Protein AF-A0A2A7HQJ8-F1 (afdb_monomer_lite)

Sequence (123 aa):
MKTKIVQVETETYVKILFVTSYTHRSRKQQGNWIYVDSEQDKVDFYINQHVKVTDLVITQEMGLASLFVTDEPMNTILYSKHVSAKLRREGTDTKGPKSFATRDRQHFLTSLEKILSNYKGIF

Secondary structure (DSSP, 8-state):
-HHHHHHHHHHSSPPPEEEEEGGG--TT--SEEEEE-SSTTHHHHHHHHH--TT-----S-HHHHHTT--SHHHHHHHHHHHHHHHHHHTT---PPPPPPPHHHHHHHHHHHHHHHHTTTT--

Radius of gyration: 16.84 Å; chains: 1; bounding box: 36×34×45 Å

Organism: Bacillus cereus (NCBI:txid1396)

Foldseek 3Di:
DQVLVQVLVVVAVDADEAEDEPVPDDPPDDGHYDYDHPPPCRSLVVCLVPDDPPDDDDDPDLVSVCVVDDDPVSVVVVVVVVVQVVCVVVVHDDDDDDDDDPVNVVVVSVVVSVVRVVVGPPD

pLDDT: mean 86.02, std 8.65, range [43.62, 95.5]

InterPro domains:
  IPR003791 Protein of unknown function UPF0178 [PF02639] (5-117)
  IPR003791 Protein of unknown function UPF0178 [PTHR35146] (2-70)

Structure (mmCIF, N/CA/C/O backbone):
data_AF-A0A2A7HQJ8-F1
#
_entry.id   AF-A0A2A7HQJ8-F1
#
loop_
_atom_site.group_PDB
_atom_site.id
_atom_site.type_symbol
_atom_site.label_atom_id
_atom_site.label_alt_id
_atom_site.label_comp_id
_atom_site.label_asym_id
_atom_site.label_entity_id
_atom_site.label_seq_id
_atom_site.pdbx_PDB_ins_code
_atom_site.Cartn_x
_atom_site.Cartn_y
_atom_site.Cartn_z
_atom_site.occupancy
_atom_site.B_iso_or_equiv
_atom_site.auth_seq_id
_atom_site.auth_comp_id
_atom_site.auth_asym_id
_atom_site.auth_atom_id
_atom_site.pdbx_PDB_model_num
ATOM 1 N N . MET A 1 1 ? 9.629 5.268 9.318 1.00 77.69 1 MET A N 1
ATOM 2 C CA . MET A 1 1 ? 8.281 5.292 8.709 1.00 77.69 1 MET A CA 1
ATOM 3 C C . MET A 1 1 ? 7.424 4.169 9.265 1.00 77.69 1 MET A C 1
ATOM 5 O O . MET A 1 1 ? 6.500 4.484 9.987 1.00 77.69 1 MET A O 1
ATOM 9 N N . LYS A 1 2 ? 7.774 2.892 9.041 1.00 80.88 2 LYS A N 1
ATOM 10 C CA . LYS A 1 2 ? 7.024 1.732 9.568 1.00 80.88 2 LYS A CA 1
ATOM 11 C C . LYS A 1 2 ? 6.724 1.824 11.075 1.00 80.88 2 LYS A C 1
ATOM 13 O O . LYS A 1 2 ? 5.578 1.690 11.459 1.00 80.88 2 LYS A O 1
ATOM 18 N N . THR A 1 3 ? 7.708 2.194 11.899 1.00 80.38 3 THR A N 1
ATOM 19 C CA . THR A 1 3 ? 7.514 2.426 13.347 1.00 80.38 3 THR A CA 1
ATOM 20 C C . THR A 1 3 ? 6.476 3.507 13.662 1.00 80.38 3 THR A C 1
ATOM 22 O O . THR A 1 3 ? 5.688 3.337 14.579 1.00 80.38 3 THR A O 1
ATOM 25 N N . LYS A 1 4 ? 6.436 4.598 12.881 1.00 80.69 4 LYS A N 1
ATOM 26 C CA . LYS A 1 4 ? 5.429 5.657 13.056 1.00 80.69 4 LYS A CA 1
ATOM 27 C C . LYS A 1 4 ? 4.030 5.163 12.676 1.00 80.69 4 LYS A C 1
ATOM 29 O O . LYS A 1 4 ? 3.078 5.502 13.351 1.00 80.69 4 LYS A O 1
ATOM 34 N N . ILE A 1 5 ? 3.914 4.326 11.642 1.00 82.94 5 ILE A N 1
ATOM 35 C CA . ILE A 1 5 ? 2.633 3.710 11.253 1.00 82.94 5 ILE A CA 1
ATOM 36 C C . ILE A 1 5 ? 2.131 2.772 12.360 1.00 82.94 5 ILE A C 1
ATOM 38 O O . ILE A 1 5 ? 0.962 2.820 12.708 1.00 82.94 5 ILE A O 1
ATOM 42 N N . VAL A 1 6 ? 3.017 1.969 12.959 1.00 82.12 6 VAL A N 1
ATOM 43 C CA . VAL A 1 6 ? 2.661 1.117 14.110 1.00 82.12 6 VAL A CA 1
ATOM 44 C C . VAL A 1 6 ? 2.195 1.956 15.304 1.00 82.12 6 VAL A C 1
ATOM 46 O O . VAL A 1 6 ? 1.285 1.558 16.014 1.00 82.12 6 VAL A O 1
ATOM 49 N N . GLN A 1 7 ? 2.765 3.143 15.519 1.00 78.69 7 GLN A N 1
ATOM 50 C CA . GLN A 1 7 ? 2.275 4.040 16.566 1.00 78.69 7 GLN A CA 1
ATOM 51 C C . GLN A 1 7 ? 0.832 4.508 16.292 1.00 78.69 7 GLN A C 1
ATOM 53 O O . GLN A 1 7 ? 0.014 4.517 17.207 1.00 78.69 7 GLN A O 1
ATOM 58 N N . VAL A 1 8 ? 0.482 4.798 15.035 1.00 75.62 8 VAL A N 1
ATOM 59 C CA . VAL A 1 8 ? -0.900 5.150 14.653 1.00 75.62 8 VAL A CA 1
ATOM 60 C C . VAL A 1 8 ? -1.889 4.013 14.962 1.00 75.62 8 VAL A C 1
ATOM 62 O O . VAL A 1 8 ? -3.018 4.287 15.367 1.00 75.62 8 VAL A O 1
ATOM 65 N N . GLU A 1 9 ? -1.475 2.743 14.853 1.00 72.69 9 GLU A N 1
ATOM 66 C CA . GLU A 1 9 ? -2.286 1.590 15.292 1.00 72.69 9 GLU A CA 1
ATOM 67 C C . GLU A 1 9 ? -2.627 1.677 16.783 1.00 72.69 9 GLU A C 1
ATOM 69 O O . GLU A 1 9 ? -3.761 1.435 17.161 1.00 72.69 9 GLU A O 1
ATOM 74 N N . THR A 1 10 ? -1.685 2.076 17.642 1.00 69.00 10 THR A N 1
ATOM 75 C CA . THR A 1 10 ? -1.951 2.179 19.091 1.00 69.00 10 THR A CA 1
ATOM 76 C C . THR A 1 10 ? -2.902 3.320 19.457 1.00 69.00 10 THR A C 1
ATOM 78 O O . THR A 1 10 ? -3.556 3.280 20.495 1.00 69.00 10 THR A O 1
ATOM 81 N N . GLU A 1 11 ? -3.001 4.334 18.599 1.00 71.88 11 GLU A N 1
ATOM 82 C CA . GLU A 1 11 ? -3.826 5.525 18.812 1.00 71.88 11 GLU A CA 1
ATOM 83 C C . GLU A 1 11 ? -5.226 5.400 18.178 1.00 71.88 11 GLU A C 1
ATOM 85 O O . GLU A 1 11 ? -6.077 6.286 18.345 1.00 71.88 11 GLU A O 1
ATOM 90 N N . THR A 1 12 ? -5.485 4.311 17.447 1.00 68.31 12 THR A N 1
ATOM 91 C CA . THR A 1 12 ? -6.725 4.055 16.701 1.00 68.31 12 THR A CA 1
ATOM 92 C C . THR A 1 12 ? -7.237 2.633 16.965 1.00 68.31 12 THR A C 1
ATOM 94 O O . THR A 1 12 ? -6.500 1.766 17.404 1.00 68.31 12 THR A O 1
ATOM 97 N N . TYR A 1 13 ? -8.519 2.354 16.711 1.00 75.81 13 TYR A N 1
ATOM 98 C CA . TYR A 1 13 ? -9.072 0.990 16.836 1.00 75.81 13 TYR A CA 1
ATOM 99 C C . TYR A 1 13 ? -8.916 0.169 15.542 1.00 75.81 13 TYR A C 1
ATOM 101 O O . TYR A 1 13 ? -9.627 -0.811 15.326 1.00 75.81 13 TYR A O 1
ATOM 109 N N . VAL A 1 14 ? -8.012 0.581 14.650 1.00 81.44 14 VAL A N 1
ATOM 110 C CA . VAL A 1 14 ? -7.827 -0.032 13.332 1.00 81.44 14 VAL A CA 1
ATOM 111 C C . VAL A 1 14 ? -6.600 -0.929 13.365 1.00 81.44 14 VAL A C 1
ATOM 113 O O . VAL A 1 14 ? -5.487 -0.460 13.578 1.00 81.44 14 VAL A O 1
ATOM 116 N N . LYS A 1 15 ? -6.800 -2.223 13.111 1.00 86.62 15 LYS A N 1
ATOM 117 C CA . LYS A 1 15 ? -5.711 -3.198 13.017 1.00 86.62 15 LYS A CA 1
ATOM 118 C C . LYS A 1 15 ? -4.881 -2.945 11.758 1.00 86.62 15 LYS A C 1
ATOM 120 O O . LYS A 1 15 ? -5.422 -2.957 10.654 1.00 86.62 15 LYS A O 1
ATOM 125 N N . ILE A 1 16 ? -3.568 -2.793 11.910 1.00 89.12 16 ILE A N 1
ATOM 126 C CA . ILE A 1 16 ? -2.646 -2.597 10.787 1.00 89.12 16 ILE A CA 1
ATOM 127 C C . ILE A 1 16 ? -1.929 -3.911 10.489 1.00 89.12 16 ILE A C 1
ATOM 129 O O . ILE A 1 16 ? -1.310 -4.506 11.368 1.00 89.12 16 ILE A O 1
ATOM 133 N N . LEU A 1 17 ? -1.990 -4.356 9.232 1.00 92.69 17 LEU A N 1
ATOM 134 C CA . LEU A 1 17 ? -1.313 -5.556 8.742 1.00 92.69 17 LEU A CA 1
ATOM 135 C C . LEU A 1 17 ? -0.283 -5.182 7.675 1.00 92.69 17 LEU A C 1
ATOM 137 O O . LEU A 1 17 ? -0.612 -4.554 6.670 1.00 92.69 17 LEU A O 1
ATOM 141 N N . PHE A 1 18 ? 0.963 -5.605 7.867 1.00 93.38 18 PHE A N 1
ATOM 142 C CA . PHE A 1 18 ? 2.010 -5.488 6.858 1.00 93.38 18 PHE A CA 1
ATOM 143 C C . PHE A 1 18 ? 2.180 -6.819 6.128 1.00 93.38 18 PHE A C 1
ATOM 145 O O . PHE A 1 18 ? 2.507 -7.825 6.755 1.00 93.38 18 PHE A O 1
ATOM 152 N N . VAL A 1 19 ? 2.017 -6.826 4.806 1.00 93.75 19 VAL A N 1
ATOM 153 C CA . VAL A 1 19 ? 2.227 -8.018 3.969 1.00 93.75 19 VAL A CA 1
ATOM 154 C C . VAL A 1 19 ? 3.560 -7.892 3.235 1.00 93.75 19 VAL A C 1
ATOM 156 O O . VAL A 1 19 ? 3.851 -6.859 2.630 1.00 93.75 19 VAL A O 1
ATOM 159 N N . THR A 1 20 ? 4.411 -8.913 3.313 1.00 92.44 20 THR A N 1
ATOM 160 C CA . THR A 1 20 ? 5.711 -8.919 2.627 1.00 92.44 20 THR A CA 1
ATOM 161 C C . THR A 1 20 ? 6.188 -10.342 2.344 1.00 92.44 20 THR A C 1
ATOM 163 O O . THR A 1 20 ? 5.733 -11.283 2.985 1.00 92.44 20 THR A O 1
ATOM 166 N N . SER A 1 21 ? 7.108 -10.530 1.401 1.00 91.75 21 SER A N 1
ATOM 167 C CA . SER A 1 21 ? 7.697 -11.848 1.161 1.00 91.75 21 SER A CA 1
ATOM 168 C C . SER A 1 21 ? 8.759 -12.199 2.209 1.00 91.75 21 SER A C 1
ATOM 170 O O . SER A 1 21 ? 9.350 -11.321 2.853 1.00 91.75 21 SER A O 1
ATOM 172 N N . TYR A 1 22 ? 9.050 -13.491 2.374 1.00 88.38 22 TYR A N 1
ATOM 173 C CA . TYR A 1 22 ? 10.068 -13.957 3.325 1.00 88.38 22 TYR A CA 1
ATOM 174 C C . TYR A 1 22 ? 11.469 -13.377 3.072 1.00 88.38 22 TYR A C 1
ATOM 176 O O . TYR A 1 22 ? 12.208 -13.134 4.028 1.00 88.38 22 TYR A O 1
ATOM 184 N N . THR A 1 23 ? 11.822 -13.075 1.821 1.00 85.50 23 THR A N 1
ATOM 185 C CA . THR A 1 23 ? 13.106 -12.447 1.452 1.00 85.50 23 THR A CA 1
ATOM 186 C C . THR A 1 23 ? 13.285 -11.032 2.008 1.00 85.50 23 THR A C 1
ATOM 188 O O . THR A 1 23 ? 14.415 -10.559 2.121 1.00 85.50 23 THR A O 1
ATOM 191 N N . HIS A 1 24 ? 12.204 -10.356 2.405 1.00 81.25 24 HIS A N 1
ATOM 192 C CA . HIS A 1 24 ? 12.238 -9.008 2.985 1.00 81.25 24 HIS A CA 1
ATOM 193 C C . HIS A 1 24 ? 12.017 -8.989 4.506 1.00 81.25 24 HIS A C 1
ATOM 195 O O . HIS A 1 24 ? 11.841 -7.923 5.115 1.00 81.25 24 HIS A O 1
ATOM 201 N N . ARG A 1 25 ? 12.051 -10.162 5.148 1.00 80.38 25 ARG A N 1
ATOM 202 C CA . ARG A 1 25 ? 11.937 -10.288 6.600 1.00 80.38 25 ARG A CA 1
ATOM 203 C C . ARG A 1 25 ? 13.156 -9.681 7.294 1.00 80.38 25 ARG A C 1
ATOM 205 O O . ARG A 1 25 ? 14.300 -9.999 6.983 1.00 80.38 25 ARG A O 1
ATOM 212 N N . SER A 1 26 ? 12.911 -8.843 8.298 1.00 78.12 26 SER A N 1
ATOM 213 C CA . SER A 1 26 ? 13.959 -8.296 9.165 1.00 78.12 26 SER A CA 1
ATOM 214 C C . SER A 1 26 ? 13.691 -8.647 10.623 1.00 78.12 26 SER A C 1
ATOM 216 O O . SER A 1 26 ? 12.552 -8.635 11.080 1.00 78.12 26 SER A O 1
ATOM 218 N N . ARG A 1 27 ? 14.761 -8.934 11.376 1.00 72.69 27 ARG A N 1
ATOM 219 C CA . ARG A 1 27 ? 14.687 -9.353 12.787 1.00 72.69 27 ARG A CA 1
ATOM 220 C C . ARG A 1 27 ? 14.182 -8.259 13.738 1.00 72.69 27 ARG A C 1
ATOM 222 O O . ARG A 1 27 ? 13.806 -8.574 14.856 1.00 72.69 27 ARG A O 1
ATOM 229 N N . LYS A 1 28 ? 14.188 -6.987 13.318 1.00 77.25 28 LYS A N 1
ATOM 230 C CA . LYS A 1 28 ? 13.778 -5.826 14.136 1.00 77.25 28 LYS A CA 1
ATOM 231 C C . LYS A 1 28 ? 12.426 -5.231 13.709 1.00 77.25 28 LYS A C 1
ATOM 233 O O . LYS A 1 28 ? 12.194 -4.038 13.889 1.00 77.25 28 LYS A O 1
ATOM 238 N N . GLN A 1 29 ? 11.561 -6.020 13.074 1.00 80.38 29 GLN A N 1
ATOM 239 C CA . GLN A 1 29 ? 10.240 -5.560 12.640 1.00 80.38 29 GLN A CA 1
ATOM 240 C C . GLN A 1 29 ? 9.246 -5.574 13.812 1.00 80.38 29 GLN A C 1
ATOM 242 O O . GLN A 1 29 ? 9.136 -6.566 14.522 1.00 80.38 29 GLN A O 1
ATOM 247 N N . GLN A 1 30 ? 8.548 -4.454 14.011 1.00 83.00 30 GLN A N 1
ATOM 248 C CA . GLN A 1 30 ? 7.434 -4.301 14.956 1.00 83.00 30 GLN A CA 1
ATOM 249 C C . GLN A 1 30 ? 6.109 -4.230 14.184 1.00 83.00 30 GLN A C 1
ATOM 251 O O . GLN A 1 30 ? 6.118 -3.886 12.997 1.00 83.00 30 GLN A O 1
ATOM 256 N N . GLY A 1 31 ? 4.994 -4.514 14.859 1.00 85.56 31 GLY A N 1
ATOM 257 C CA . GLY A 1 31 ? 3.647 -4.547 14.278 1.00 85.56 31 GLY A CA 1
ATOM 258 C C . GLY A 1 31 ? 3.221 -5.946 13.830 1.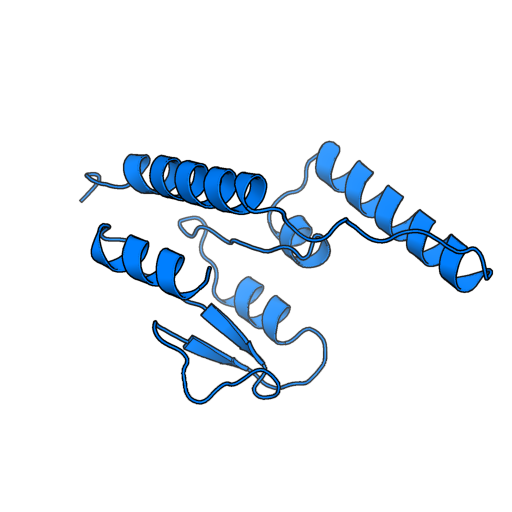00 85.56 31 GLY A C 1
ATOM 259 O O . GLY A 1 31 ? 3.951 -6.920 14.021 1.00 85.56 31 GLY A O 1
ATOM 260 N N . ASN A 1 32 ? 2.040 -6.043 13.222 1.00 90.06 32 ASN A N 1
ATOM 261 C CA . ASN A 1 32 ? 1.500 -7.312 12.739 1.00 90.06 32 ASN A CA 1
ATOM 262 C C . ASN A 1 32 ? 1.970 -7.586 11.303 1.00 90.06 32 ASN A C 1
ATOM 264 O O . ASN A 1 32 ? 1.662 -6.821 10.388 1.00 90.06 32 ASN A O 1
ATOM 268 N N . TRP A 1 33 ? 2.704 -8.682 11.101 1.00 92.94 33 TRP A N 1
ATOM 269 C CA . TRP A 1 33 ? 3.270 -9.052 9.802 1.00 92.94 33 TRP A CA 1
ATOM 270 C C . TRP A 1 33 ? 2.678 -10.351 9.276 1.00 92.94 33 TRP A C 1
ATOM 272 O O . TRP A 1 33 ? 2.575 -11.339 10.001 1.00 92.94 33 TRP A O 1
ATOM 282 N N . ILE A 1 34 ? 2.367 -10.350 7.987 1.00 94.19 34 ILE A N 1
ATOM 283 C CA . ILE A 1 34 ? 2.038 -11.532 7.206 1.00 94.19 34 ILE A CA 1
ATOM 284 C C . ILE A 1 34 ? 3.171 -11.746 6.210 1.00 94.19 34 ILE A C 1
ATOM 286 O O . ILE A 1 34 ? 3.517 -10.847 5.439 1.00 94.19 34 ILE A O 1
ATOM 290 N N . TYR A 1 35 ? 3.746 -12.945 6.246 1.00 93.56 35 TYR A N 1
ATOM 291 C CA . TYR A 1 35 ? 4.805 -13.346 5.335 1.00 93.56 35 TYR A CA 1
ATOM 292 C C . TYR A 1 35 ? 4.266 -14.328 4.305 1.00 93.56 35 TYR A C 1
ATOM 294 O O . TYR A 1 35 ? 3.592 -15.293 4.662 1.00 93.56 35 TYR A O 1
ATOM 302 N N . VAL A 1 36 ? 4.577 -14.073 3.041 1.00 94.00 36 VAL A N 1
ATOM 303 C CA . VAL A 1 36 ? 4.223 -14.936 1.910 1.00 94.00 36 VAL A CA 1
ATOM 304 C C . VAL A 1 36 ? 5.481 -15.426 1.201 1.00 94.00 36 VAL A C 1
ATOM 306 O O . VAL A 1 36 ? 6.579 -14.916 1.445 1.00 94.00 36 VAL A O 1
ATOM 309 N N . ASP A 1 37 ? 5.324 -16.420 0.328 1.00 92.50 37 ASP A N 1
ATOM 310 C CA . ASP A 1 37 ? 6.418 -16.918 -0.507 1.00 92.50 37 ASP A CA 1
ATOM 311 C C . ASP A 1 37 ? 7.057 -15.783 -1.334 1.00 92.50 37 ASP A C 1
ATOM 313 O O . ASP A 1 37 ? 6.433 -14.763 -1.632 1.00 92.50 37 ASP A O 1
ATOM 317 N N . SER A 1 38 ? 8.331 -15.951 -1.666 1.00 90.06 38 SER A N 1
ATOM 318 C CA . SER A 1 38 ? 9.144 -15.015 -2.437 1.00 90.06 38 SER A CA 1
ATOM 319 C C . SER A 1 38 ? 8.995 -15.174 -3.948 1.00 90.06 38 SER A C 1
ATOM 321 O O . SER A 1 38 ? 9.667 -14.460 -4.694 1.00 90.06 38 SER A O 1
ATOM 323 N N . GLU A 1 39 ? 8.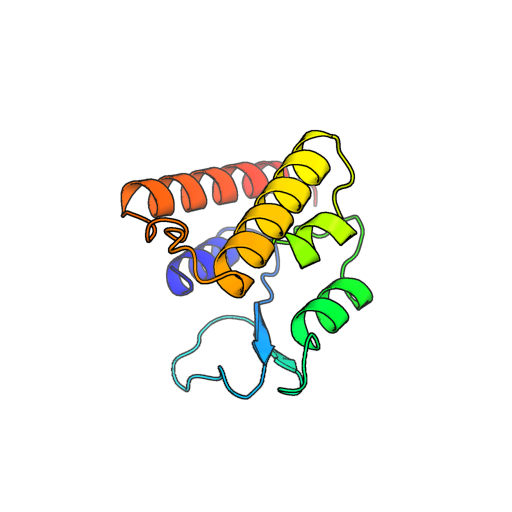125 -16.075 -4.402 1.00 90.19 39 GLU A N 1
ATOM 324 C CA . GLU A 1 39 ? 7.693 -16.127 -5.796 1.00 90.19 39 GLU A CA 1
ATOM 325 C C . GLU A 1 39 ? 7.063 -14.797 -6.246 1.00 90.19 39 GLU A C 1
ATOM 327 O O . GLU A 1 39 ? 6.576 -13.987 -5.448 1.00 90.19 39 GLU A O 1
ATOM 332 N N . GLN A 1 40 ? 7.072 -14.586 -7.560 1.00 84.69 40 GLN A N 1
ATOM 333 C CA . GLN A 1 40 ? 6.563 -13.373 -8.180 1.00 84.69 40 GLN A CA 1
ATOM 334 C C . GLN A 1 40 ? 5.093 -13.112 -7.796 1.00 84.69 40 GLN A C 1
ATOM 336 O O . GLN A 1 40 ? 4.274 -14.027 -7.748 1.00 84.69 40 GLN A O 1
ATOM 341 N N . ASP A 1 41 ? 4.786 -11.847 -7.501 1.00 86.38 41 ASP A N 1
ATOM 342 C CA . ASP A 1 41 ? 3.445 -11.304 -7.238 1.00 86.38 41 ASP A CA 1
ATOM 343 C C . ASP A 1 41 ? 2.660 -11.947 -6.073 1.00 86.38 41 ASP A C 1
ATOM 345 O O . ASP A 1 41 ? 1.485 -11.645 -5.870 1.00 86.38 41 ASP A O 1
ATOM 349 N N . LYS A 1 42 ? 3.286 -12.782 -5.229 1.00 92.25 42 LYS A N 1
ATOM 350 C CA . LYS A 1 42 ? 2.602 -13.425 -4.086 1.00 92.25 42 LYS A CA 1
ATOM 351 C C . LYS A 1 42 ? 2.054 -12.440 -3.063 1.00 92.25 42 LYS A C 1
ATOM 353 O O . LYS A 1 42 ? 1.015 -12.703 -2.463 1.00 92.25 42 LYS A O 1
ATOM 358 N N . VAL A 1 43 ? 2.750 -11.323 -2.847 1.00 92.88 43 VAL A N 1
ATOM 359 C CA . VAL A 1 43 ? 2.290 -10.253 -1.947 1.00 92.88 43 VAL A CA 1
ATOM 360 C C . VAL A 1 43 ? 1.004 -9.640 -2.490 1.00 92.88 43 VAL A C 1
ATOM 362 O O . VAL A 1 43 ? 0.011 -9.566 -1.769 1.00 92.88 43 VAL A O 1
ATOM 365 N N . ASP A 1 44 ? 1.011 -9.271 -3.768 1.00 93.00 44 ASP A N 1
ATOM 366 C CA . ASP A 1 44 ? -0.127 -8.659 -4.452 1.00 93.00 44 ASP A CA 1
ATOM 367 C C . ASP A 1 44 ? -1.323 -9.616 -4.477 1.00 93.00 44 ASP A C 1
ATOM 369 O O . ASP A 1 44 ? -2.440 -9.233 -4.125 1.00 93.00 44 ASP A O 1
ATOM 373 N N . PHE A 1 45 ? -1.076 -10.891 -4.791 1.00 93.56 45 PHE A N 1
ATOM 374 C CA . PHE A 1 45 ? -2.088 -11.943 -4.775 1.00 93.56 45 PHE A CA 1
ATOM 375 C C . PHE A 1 45 ? -2.706 -12.135 -3.388 1.00 93.56 45 PHE A C 1
ATOM 377 O O . PHE A 1 45 ? -3.929 -12.187 -3.257 1.00 93.56 45 PHE A O 1
ATOM 384 N N . TYR A 1 46 ? -1.877 -12.193 -2.342 1.00 95.50 46 TYR A N 1
ATOM 385 C CA . TYR A 1 46 ? -2.361 -12.320 -0.972 1.00 95.50 46 TYR A CA 1
ATOM 386 C C . TYR A 1 46 ? -3.273 -11.153 -0.597 1.00 95.50 46 TYR A C 1
ATOM 388 O O . TYR A 1 46 ? -4.369 -11.378 -0.085 1.00 95.50 46 TYR A O 1
ATOM 396 N N . ILE A 1 47 ? -2.842 -9.919 -0.878 1.00 95.44 47 ILE A N 1
ATOM 397 C CA . ILE A 1 47 ? -3.628 -8.716 -0.590 1.00 95.44 47 ILE A CA 1
ATOM 398 C C . ILE A 1 47 ? -4.968 -8.791 -1.329 1.00 95.44 47 ILE A C 1
ATOM 400 O O . ILE A 1 47 ? -6.012 -8.675 -0.695 1.00 95.44 47 ILE A O 1
ATOM 404 N N . ASN A 1 48 ? -4.959 -9.081 -2.631 1.00 93.75 48 ASN A N 1
ATOM 405 C CA . ASN A 1 48 ? -6.177 -9.189 -3.435 1.00 93.75 48 ASN A CA 1
ATOM 406 C C . ASN A 1 48 ? -7.173 -10.240 -2.908 1.00 93.75 48 ASN A C 1
ATOM 408 O O . ASN A 1 48 ? -8.378 -10.026 -2.962 1.00 93.75 48 ASN A O 1
ATOM 412 N N . GLN A 1 49 ? -6.689 -11.364 -2.374 1.00 94.50 49 GLN A N 1
ATOM 413 C CA . GLN A 1 49 ? -7.558 -12.423 -1.849 1.00 94.50 49 GLN A CA 1
ATOM 414 C C . GLN A 1 49 ? -8.133 -12.150 -0.453 1.00 94.50 49 GLN A C 1
ATOM 416 O O . GLN A 1 49 ? -9.161 -12.728 -0.104 1.00 94.50 49 GLN A O 1
ATOM 421 N N . HIS A 1 50 ? -7.462 -11.338 0.366 1.00 95.06 50 HIS A N 1
ATOM 422 C CA . HIS A 1 50 ? -7.806 -11.176 1.786 1.00 95.06 50 HIS A CA 1
ATOM 423 C C . HIS A 1 50 ? -8.440 -9.821 2.114 1.00 95.06 50 HIS A C 1
ATOM 425 O O . HIS A 1 50 ? -9.043 -9.686 3.180 1.00 95.06 50 HIS A O 1
ATOM 431 N N . VAL A 1 51 ? -8.308 -8.835 1.224 1.00 94.62 51 VAL A N 1
ATOM 432 C CA . VAL A 1 51 ? -8.909 -7.507 1.376 1.00 94.62 51 VAL A CA 1
ATOM 433 C C . VAL A 1 51 ? -10.427 -7.578 1.255 1.00 94.62 51 VAL A C 1
ATOM 435 O O . VAL A 1 51 ? -10.980 -8.219 0.362 1.00 94.62 51 VAL A O 1
ATOM 438 N N . LYS A 1 52 ? -11.107 -6.865 2.150 1.00 92.06 52 LYS A N 1
ATOM 439 C CA . LYS A 1 52 ? -12.551 -6.633 2.124 1.00 92.06 52 LYS A CA 1
ATOM 440 C C . LYS A 1 52 ? -12.849 -5.195 1.714 1.00 92.06 52 LYS A C 1
ATOM 442 O O . LYS A 1 52 ? -12.009 -4.312 1.831 1.00 92.06 52 LYS A O 1
ATOM 447 N N . VAL A 1 53 ? -14.094 -4.938 1.313 1.00 88.31 53 VAL A N 1
ATOM 448 C CA . VAL A 1 53 ? -14.578 -3.595 0.927 1.00 88.31 53 VAL A CA 1
ATOM 449 C C . VAL A 1 53 ? -14.403 -2.556 2.047 1.00 88.31 53 VAL A C 1
ATOM 451 O O . VAL A 1 53 ? -14.282 -1.367 1.778 1.00 88.31 53 VAL A O 1
ATOM 454 N N . THR A 1 54 ? -14.373 -2.996 3.305 1.00 87.06 54 THR A N 1
ATOM 455 C CA . THR A 1 54 ? -14.177 -2.140 4.484 1.00 87.06 54 THR A CA 1
ATOM 456 C C . THR A 1 54 ? -12.713 -1.835 4.794 1.00 87.06 54 THR A C 1
ATOM 458 O O . THR A 1 54 ? -12.444 -1.058 5.708 1.00 87.06 54 THR A O 1
ATOM 461 N N . ASP A 1 55 ? -11.771 -2.467 4.096 1.00 89.88 55 ASP A N 1
ATOM 462 C CA . ASP A 1 55 ? -10.352 -2.354 4.407 1.00 89.88 55 ASP A CA 1
ATOM 463 C C . ASP A 1 55 ? -9.701 -1.206 3.629 1.00 89.88 55 ASP A C 1
ATOM 465 O O . ASP A 1 55 ? -10.058 -0.893 2.493 1.00 89.88 55 ASP A O 1
ATOM 469 N N . LEU A 1 56 ? -8.683 -0.598 4.240 1.00 90.38 56 LEU A N 1
ATOM 470 C CA . LEU A 1 56 ? -7.841 0.404 3.598 1.00 90.38 56 LEU A CA 1
ATOM 471 C C . LEU A 1 56 ? -6.540 -0.243 3.116 1.00 90.38 56 LEU A C 1
ATOM 473 O O . LEU A 1 56 ? -5.688 -0.622 3.921 1.00 90.38 56 LEU A O 1
ATOM 477 N N . VAL A 1 57 ? -6.353 -0.310 1.798 1.00 92.81 57 VAL A N 1
ATOM 478 C CA . VAL A 1 57 ? -5.106 -0.793 1.190 1.00 92.81 57 VAL A CA 1
ATOM 479 C C . VAL A 1 57 ? -4.163 0.378 0.937 1.00 92.81 57 VAL A C 1
ATOM 481 O O . VAL A 1 57 ? -4.505 1.333 0.243 1.00 92.81 57 VAL A O 1
ATOM 484 N N . ILE A 1 58 ? -2.943 0.290 1.468 1.00 91.81 58 ILE A N 1
ATOM 485 C CA . ILE A 1 58 ? -1.880 1.271 1.228 1.00 91.81 58 ILE A CA 1
ATOM 486 C C . ILE A 1 58 ? -0.768 0.588 0.442 1.00 91.81 58 ILE A C 1
ATOM 488 O O . ILE A 1 58 ? -0.101 -0.313 0.947 1.00 91.81 58 ILE A O 1
ATOM 492 N N . THR A 1 59 ? -0.538 1.046 -0.785 1.00 90.88 59 THR A N 1
ATOM 493 C CA . THR A 1 59 ? 0.517 0.523 -1.654 1.00 90.88 59 THR A CA 1
ATOM 494 C C . THR A 1 59 ? 1.185 1.641 -2.448 1.00 90.88 59 THR A C 1
ATOM 496 O O . THR A 1 59 ? 0.579 2.673 -2.729 1.00 90.88 59 THR A O 1
ATOM 499 N N . GLN A 1 60 ? 2.453 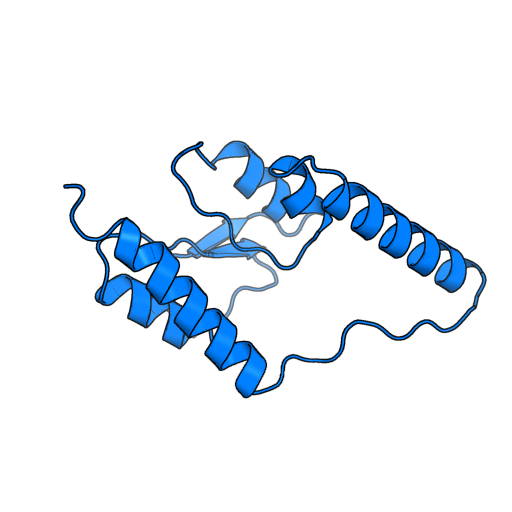1.432 -2.804 1.00 85.25 60 GLN A N 1
ATOM 500 C CA . GLN A 1 60 ? 3.159 2.246 -3.795 1.00 85.25 60 GLN A CA 1
ATOM 501 C C . GLN A 1 60 ? 3.112 1.598 -5.192 1.00 85.25 60 GLN A C 1
ATOM 503 O O . GLN A 1 60 ? 3.404 2.260 -6.189 1.00 85.25 60 GLN A O 1
ATOM 508 N N . GLU A 1 61 ? 2.737 0.318 -5.287 1.00 87.12 61 GLU A N 1
ATOM 509 C CA . GLU A 1 61 ? 2.623 -0.377 -6.565 1.00 87.12 61 GLU A CA 1
ATOM 510 C C . GLU A 1 61 ? 1.301 -0.048 -7.253 1.00 87.12 61 GLU A C 1
ATOM 512 O O . GLU A 1 61 ? 0.226 -0.491 -6.853 1.00 87.12 61 GLU A O 1
ATOM 517 N N . MET A 1 62 ? 1.405 0.716 -8.340 1.00 84.44 62 MET A N 1
ATOM 518 C CA . MET A 1 62 ? 0.267 1.102 -9.180 1.00 84.44 62 MET A CA 1
ATOM 519 C C . MET A 1 62 ? -0.451 -0.106 -9.792 1.00 84.44 62 MET A C 1
ATOM 521 O O . MET A 1 62 ? -1.653 -0.039 -10.012 1.00 84.44 62 MET A O 1
ATOM 525 N N . GLY A 1 63 ? 0.267 -1.210 -10.039 1.00 86.56 63 GLY A N 1
ATOM 526 C CA . GLY A 1 63 ? -0.340 -2.449 -10.533 1.00 86.56 63 GLY A CA 1
ATOM 527 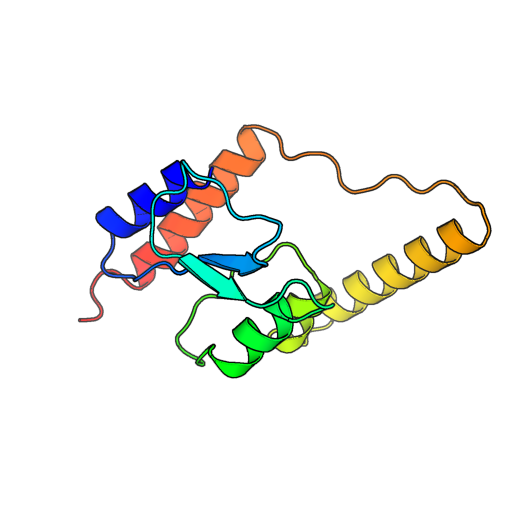C C . GLY A 1 63 ? -1.354 -3.001 -9.533 1.00 86.56 63 GLY A C 1
ATOM 528 O O . GLY A 1 63 ? -2.518 -3.176 -9.877 1.00 86.56 63 GLY A O 1
ATOM 529 N N . LEU A 1 64 ? -0.948 -3.153 -8.271 1.00 89.81 64 LEU A N 1
ATOM 530 C CA . LEU A 1 64 ? -1.849 -3.563 -7.196 1.00 89.81 64 LEU A CA 1
ATOM 531 C C . LEU A 1 64 ? -2.983 -2.550 -6.979 1.00 89.81 64 LEU A C 1
ATOM 533 O O . LEU A 1 64 ? -4.136 -2.945 -6.845 1.00 89.81 64 LEU A O 1
ATOM 537 N N . ALA A 1 65 ? -2.681 -1.247 -6.983 1.00 90.44 65 ALA A N 1
ATOM 538 C CA . ALA A 1 65 ? -3.702 -0.208 -6.816 1.00 90.44 65 ALA A CA 1
ATOM 539 C C . ALA A 1 65 ? -4.793 -0.280 -7.899 1.00 90.44 65 ALA A C 1
ATOM 541 O O . ALA A 1 65 ? -5.971 -0.094 -7.598 1.00 90.44 65 ALA A O 1
ATOM 542 N N . SER A 1 66 ? -4.413 -0.602 -9.138 1.00 89.19 66 SER A N 1
ATOM 543 C CA . SER A 1 66 ? -5.349 -0.711 -10.261 1.00 89.19 66 SER A CA 1
ATOM 544 C C . SER A 1 66 ? -6.353 -1.860 -10.143 1.00 89.19 66 SER A C 1
ATOM 546 O O . SER A 1 66 ? -7.377 -1.834 -10.818 1.00 89.19 66 SER A O 1
ATOM 548 N N . LEU A 1 67 ? -6.105 -2.837 -9.262 1.00 88.75 67 LEU A N 1
ATOM 549 C CA . LEU A 1 67 ? -7.078 -3.892 -8.960 1.00 88.75 67 LEU A CA 1
ATOM 550 C C . LEU A 1 67 ? -8.263 -3.373 -8.134 1.00 88.75 67 LEU A C 1
ATOM 552 O O . LEU A 1 67 ? -9.340 -3.959 -8.179 1.00 88.75 67 LEU A O 1
ATOM 556 N N . PHE A 1 68 ? -8.068 -2.282 -7.387 1.00 89.50 68 PHE A N 1
ATOM 557 C CA . PHE A 1 68 ? -9.064 -1.732 -6.462 1.00 89.50 68 PHE A CA 1
ATOM 558 C C . PHE A 1 68 ? -9.643 -0.390 -6.921 1.00 89.50 68 PHE A C 1
ATOM 560 O O . PHE A 1 68 ? -10.708 0.006 -6.453 1.00 89.50 68 PHE A O 1
ATOM 567 N N . VAL A 1 69 ? -8.950 0.323 -7.814 1.00 86.50 69 VAL A N 1
ATOM 568 C CA . VAL A 1 69 ? -9.369 1.632 -8.326 1.00 86.50 69 VAL A CA 1
ATOM 569 C C . VAL A 1 69 ? -9.311 1.623 -9.847 1.00 86.50 69 VAL A C 1
ATOM 571 O O . VAL A 1 69 ? -8.237 1.521 -10.436 1.00 86.50 69 VAL A O 1
ATOM 574 N N . THR A 1 70 ? -10.474 1.764 -10.478 1.00 77.94 70 THR A N 1
ATOM 575 C CA . THR A 1 70 ? -10.622 1.814 -11.937 1.00 77.94 70 THR A CA 1
ATOM 576 C C . THR A 1 70 ? -11.207 3.162 -12.349 1.00 77.94 70 THR A C 1
ATOM 578 O O . THR A 1 70 ? -12.399 3.275 -12.635 1.00 77.94 70 THR A O 1
ATOM 581 N N . ASP A 1 71 ? -10.376 4.201 -12.338 1.00 84.88 71 ASP A N 1
ATOM 582 C CA . ASP A 1 71 ? -10.734 5.537 -12.811 1.00 84.88 71 ASP A CA 1
ATOM 583 C C . ASP A 1 71 ? -9.820 5.995 -13.965 1.00 84.88 71 ASP A C 1
ATOM 585 O O . ASP A 1 71 ? -8.787 5.392 -14.272 1.00 84.88 71 ASP A O 1
ATOM 589 N N . GLU A 1 72 ? -10.233 7.049 -14.672 1.00 84.88 72 GLU A N 1
ATOM 590 C CA . GLU A 1 72 ? -9.456 7.616 -15.782 1.00 84.88 72 GLU A CA 1
ATOM 591 C C . GLU A 1 72 ? -8.043 8.085 -15.351 1.00 84.88 72 GLU A C 1
ATOM 593 O O . GLU A 1 72 ? -7.073 7.797 -16.072 1.00 84.88 72 GLU A O 1
ATOM 598 N N . PRO A 1 73 ? -7.862 8.724 -14.173 1.00 87.75 73 PRO A N 1
ATOM 599 C CA . PRO A 1 73 ? -6.534 9.001 -13.630 1.00 87.75 73 PRO A CA 1
ATOM 600 C C . PRO A 1 73 ? -5.639 7.759 -13.532 1.00 87.75 73 PRO A C 1
ATOM 602 O O . PRO A 1 73 ? -4.485 7.806 -13.970 1.00 87.75 73 PRO A O 1
ATOM 605 N N . MET A 1 74 ? -6.154 6.636 -13.021 1.00 87.75 74 MET A N 1
ATOM 606 C CA . MET A 1 74 ? -5.404 5.384 -12.925 1.00 87.75 74 MET A CA 1
ATOM 607 C C . MET A 1 74 ? -4.982 4.875 -14.306 1.00 87.75 74 MET A C 1
ATOM 609 O O . MET A 1 74 ? -3.816 4.529 -14.504 1.00 87.75 74 MET A O 1
ATOM 613 N N . ASN A 1 75 ? -5.881 4.897 -15.293 1.00 86.94 75 ASN A N 1
ATOM 614 C CA . ASN A 1 75 ? -5.559 4.475 -16.661 1.00 86.94 75 ASN A CA 1
ATOM 615 C C . ASN A 1 75 ? -4.413 5.301 -17.263 1.00 86.94 75 ASN A C 1
ATOM 617 O O . ASN A 1 75 ? -3.481 4.750 -17.856 1.00 86.94 75 ASN A O 1
ATOM 621 N N . THR A 1 76 ? -4.440 6.617 -17.053 1.00 88.38 76 THR A N 1
ATOM 622 C CA . THR A 1 76 ? -3.392 7.536 -17.521 1.00 88.38 76 THR A CA 1
ATOM 623 C C . THR A 1 76 ? -2.041 7.217 -16.878 1.00 88.38 76 THR A C 1
ATOM 625 O O . THR A 1 76 ? -1.005 7.163 -17.549 1.00 88.38 76 THR A O 1
ATOM 628 N N . ILE A 1 77 ? -2.049 6.959 -15.572 1.00 87.50 77 ILE A N 1
ATOM 629 C CA . ILE A 1 77 ? -0.863 6.589 -14.802 1.00 87.50 77 ILE A CA 1
ATOM 630 C C . ILE A 1 77 ? -0.261 5.269 -15.310 1.00 87.50 77 ILE A C 1
ATOM 632 O O . ILE A 1 77 ? 0.948 5.191 -15.556 1.00 87.50 77 ILE A O 1
ATOM 636 N N . LEU A 1 78 ? -1.089 4.238 -15.504 1.00 88.31 78 LEU A N 1
ATOM 637 C CA . LEU A 1 78 ? -0.646 2.932 -15.998 1.00 88.31 78 LEU A CA 1
ATOM 638 C C . LEU A 1 78 ? -0.078 3.028 -17.414 1.00 88.31 78 LEU A C 1
ATOM 640 O O . LEU A 1 78 ? 0.975 2.448 -17.696 1.00 88.31 78 LEU A O 1
ATOM 644 N N . TYR A 1 79 ? -0.724 3.805 -18.285 1.00 90.25 79 TYR A N 1
ATOM 645 C CA . TYR A 1 79 ? -0.231 4.061 -19.634 1.00 90.25 79 TYR A CA 1
ATOM 646 C C . TYR A 1 79 ? 1.148 4.736 -19.610 1.00 90.25 79 TYR A C 1
ATOM 648 O O . TYR A 1 79 ? 2.079 4.270 -20.267 1.00 90.25 79 TYR A O 1
ATOM 656 N N . SER A 1 80 ? 1.332 5.765 -18.779 1.00 88.62 80 SER A N 1
ATOM 657 C CA . SER A 1 80 ? 2.631 6.432 -18.609 1.00 88.62 80 SER A CA 1
ATOM 658 C C . SER A 1 80 ? 3.726 5.475 -18.102 1.00 88.62 80 SER A C 1
ATOM 660 O O . SER A 1 80 ? 4.854 5.472 -18.617 1.00 88.62 80 SER A O 1
ATOM 662 N N . LYS A 1 81 ? 3.395 4.584 -17.150 1.00 87.56 81 LYS A N 1
ATOM 663 C CA . LYS A 1 81 ? 4.306 3.528 -16.665 1.00 87.56 81 LYS A CA 1
ATOM 664 C C . LYS A 1 81 ? 4.684 2.564 -17.793 1.00 87.56 81 LYS A C 1
ATOM 666 O O . LYS A 1 81 ? 5.862 2.220 -17.926 1.00 87.56 81 LYS A O 1
ATOM 671 N N . HIS A 1 82 ? 3.716 2.162 -18.618 1.00 90.12 82 HIS A N 1
ATOM 672 C CA . HIS A 1 82 ? 3.946 1.298 -19.774 1.00 90.12 82 HIS A CA 1
ATOM 673 C C . HIS A 1 82 ? 4.889 1.951 -20.793 1.00 90.12 82 HIS A C 1
ATOM 675 O O . HIS A 1 82 ? 5.892 1.341 -21.171 1.00 90.12 82 HIS A O 1
ATOM 681 N N . VAL A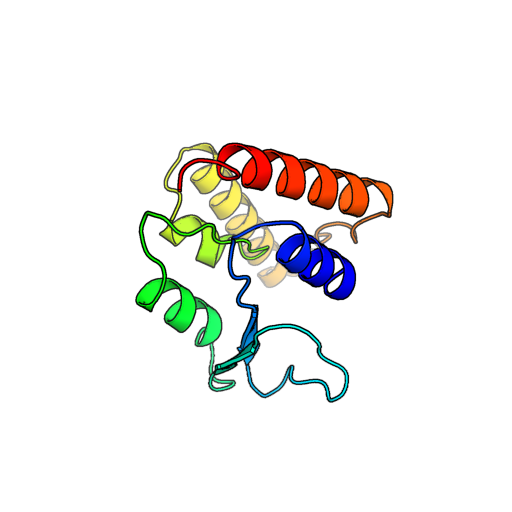 1 83 ? 4.624 3.204 -21.177 1.00 91.56 83 VAL A N 1
ATOM 682 C CA . VAL A 1 83 ? 5.473 3.974 -22.101 1.00 91.56 83 VAL A CA 1
ATOM 683 C C . VAL A 1 83 ? 6.901 4.083 -21.561 1.00 91.56 83 VAL A C 1
ATOM 685 O O . VAL A 1 83 ? 7.852 3.751 -22.263 1.00 91.56 83 VAL A O 1
ATOM 688 N N . SER A 1 84 ? 7.068 4.434 -20.283 1.00 88.94 84 SER A N 1
ATOM 689 C CA . SER A 1 84 ? 8.391 4.520 -19.644 1.00 88.94 84 SER A CA 1
ATOM 690 C C . SER A 1 84 ? 9.128 3.173 -19.617 1.00 88.94 84 SER A C 1
ATOM 692 O O . SER A 1 84 ? 10.348 3.111 -19.754 1.00 88.94 84 SER A O 1
ATOM 694 N N . ALA A 1 85 ? 8.415 2.058 -19.428 1.00 89.19 85 ALA A N 1
ATOM 695 C CA . ALA A 1 85 ? 9.002 0.718 -19.491 1.00 89.19 85 ALA A CA 1
ATOM 696 C C . ALA A 1 85 ? 9.369 0.294 -20.923 1.00 89.19 85 ALA A C 1
ATOM 698 O O . ALA A 1 85 ? 10.333 -0.447 -21.112 1.00 89.19 85 ALA A O 1
ATOM 699 N N . LYS A 1 86 ? 8.615 0.742 -21.932 1.00 93.12 86 LYS A N 1
ATOM 700 C CA . LYS A 1 86 ? 8.949 0.535 -23.346 1.00 93.12 86 LYS A CA 1
ATOM 701 C C . LYS A 1 86 ? 10.224 1.296 -23.723 1.00 93.12 86 LYS A C 1
ATOM 703 O O . LYS A 1 86 ? 11.159 0.668 -24.201 1.00 93.12 86 LYS A O 1
ATOM 708 N N . LEU A 1 87 ? 10.310 2.582 -23.379 1.00 92.56 87 LEU A N 1
ATOM 709 C CA . LEU A 1 87 ? 11.492 3.415 -23.635 1.00 92.56 87 LEU A CA 1
ATOM 710 C C . LEU A 1 87 ? 12.771 2.831 -23.014 1.00 92.56 87 LEU A C 1
ATOM 712 O O . LEU A 1 87 ? 13.802 2.758 -23.676 1.00 92.56 87 LEU A O 1
ATOM 716 N N . ARG A 1 88 ? 12.695 2.323 -21.776 1.00 90.25 88 ARG A N 1
ATOM 717 C CA . ARG A 1 88 ? 13.831 1.641 -21.129 1.00 90.25 88 ARG A CA 1
ATOM 718 C C . ARG A 1 88 ? 14.286 0.387 -21.876 1.00 90.25 88 ARG A C 1
ATOM 720 O O . ARG A 1 88 ? 15.483 0.140 -21.966 1.00 90.25 88 ARG A O 1
ATOM 727 N N . ARG A 1 89 ? 13.351 -0.404 -22.418 1.00 91.94 89 ARG A N 1
ATOM 728 C CA . ARG A 1 89 ? 13.676 -1.590 -23.236 1.00 91.94 89 ARG A CA 1
ATOM 729 C C . ARG A 1 89 ? 14.337 -1.217 -24.561 1.00 91.94 89 ARG A C 1
ATOM 731 O O . ARG A 1 89 ? 15.150 -1.981 -25.061 1.00 91.94 89 ARG A O 1
ATOM 738 N N . GLU A 1 90 ? 14.018 -0.042 -25.087 1.00 94.69 90 GLU A N 1
ATOM 739 C CA . GLU A 1 90 ? 14.631 0.542 -26.286 1.00 94.69 90 GLU A CA 1
ATOM 740 C C . GLU A 1 90 ? 15.967 1.255 -25.982 1.00 94.69 90 GLU A C 1
ATOM 742 O O . GLU A 1 90 ? 16.547 1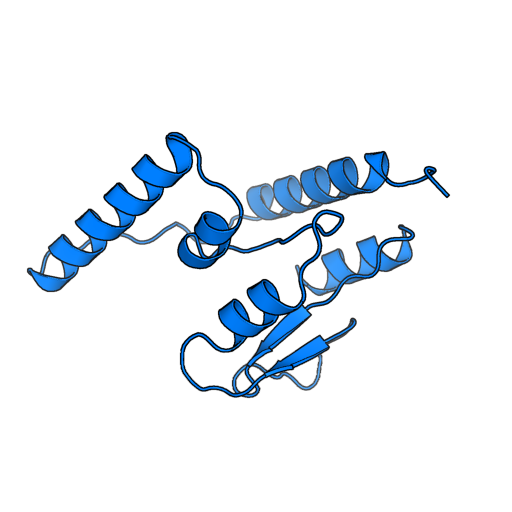.880 -26.864 1.00 94.69 90 GLU A O 1
ATOM 747 N N . GLY A 1 91 ? 16.478 1.164 -24.746 1.00 91.06 91 GLY A N 1
ATOM 748 C CA . GLY A 1 91 ? 17.765 1.740 -24.342 1.00 91.06 91 GLY A CA 1
ATOM 749 C C . GLY A 1 91 ? 17.714 3.223 -23.967 1.00 91.06 91 GLY A C 1
ATOM 750 O O . GLY A 1 91 ? 18.759 3.838 -23.774 1.00 91.06 91 GLY A O 1
ATOM 751 N N . THR A 1 92 ? 16.520 3.812 -23.851 1.00 91.88 92 THR A N 1
ATOM 752 C CA . THR A 1 92 ? 16.355 5.205 -23.419 1.00 91.88 92 THR A CA 1
ATOM 753 C C . THR A 1 92 ? 16.352 5.303 -21.896 1.00 91.88 92 THR A C 1
ATOM 755 O O . THR A 1 92 ? 15.526 4.683 -21.219 1.00 91.88 92 THR A O 1
ATOM 758 N N . ASP A 1 93 ? 17.227 6.150 -21.354 1.00 81.94 93 ASP A N 1
ATOM 759 C CA . ASP A 1 93 ? 17.254 6.452 -19.927 1.00 81.94 93 ASP A CA 1
ATOM 760 C C . ASP A 1 93 ? 16.025 7.262 -19.502 1.00 81.94 93 ASP A C 1
ATOM 762 O O . ASP A 1 93 ? 15.786 8.386 -19.945 1.00 81.94 93 ASP A O 1
ATOM 766 N N . THR A 1 94 ? 15.262 6.710 -18.562 1.00 82.94 94 THR A N 1
ATOM 767 C CA . THR A 1 94 ? 14.142 7.399 -17.914 1.00 82.94 94 THR A CA 1
ATOM 768 C C . THR A 1 94 ? 14.407 7.492 -16.418 1.00 82.94 94 THR A C 1
ATOM 770 O O . THR A 1 94 ? 14.708 6.480 -15.781 1.00 82.94 94 THR A O 1
ATOM 773 N N . LYS A 1 95 ? 14.249 8.677 -15.819 1.00 77.62 95 LYS A N 1
ATOM 774 C CA . LYS A 1 95 ? 14.367 8.825 -14.361 1.00 77.62 95 LYS A CA 1
ATOM 775 C C . LYS A 1 95 ? 13.160 8.209 -13.659 1.00 77.62 95 LYS A C 1
ATOM 777 O O . LYS A 1 95 ? 12.018 8.487 -14.012 1.00 77.62 95 LYS A O 1
ATOM 782 N N . GLY A 1 96 ? 13.431 7.406 -12.634 1.00 74.50 96 GLY A N 1
ATOM 783 C CA . GLY A 1 96 ? 12.402 6.921 -11.721 1.00 74.50 96 GLY A CA 1
ATOM 784 C C . GLY A 1 96 ? 11.858 8.028 -10.807 1.00 74.50 96 GLY A C 1
ATOM 785 O O . GLY A 1 96 ? 12.395 9.144 -10.781 1.00 74.50 96 GLY A O 1
ATOM 786 N N . PRO A 1 97 ? 10.810 7.723 -10.023 1.00 79.69 97 PRO A N 1
ATOM 787 C CA . PRO A 1 97 ? 10.297 8.633 -9.009 1.00 79.69 97 PRO A CA 1
ATOM 788 C C . PRO A 1 97 ? 11.412 9.067 -8.057 1.00 79.69 97 PRO A C 1
ATOM 790 O O . PRO A 1 97 ? 12.272 8.269 -7.676 1.00 79.69 97 PRO A O 1
ATOM 793 N N . LYS A 1 98 ? 11.393 10.337 -7.648 1.00 86.25 98 LYS A N 1
ATOM 794 C CA . LYS A 1 98 ? 12.324 10.825 -6.628 1.00 86.25 98 LYS A CA 1
ATOM 795 C C . LYS A 1 98 ? 12.051 10.113 -5.302 1.00 86.25 98 LYS A C 1
ATOM 797 O O . LYS A 1 98 ? 10.901 9.867 -4.947 1.00 86.25 98 LYS A O 1
ATOM 802 N N . SER A 1 99 ? 13.112 9.842 -4.548 1.00 87.31 99 SER A N 1
ATOM 803 C CA . SER A 1 99 ? 12.997 9.377 -3.165 1.00 87.31 99 SER A CA 1
ATOM 804 C C . SER A 1 99 ? 12.166 10.354 -2.329 1.00 87.31 99 SER A C 1
ATOM 806 O O . SER A 1 99 ? 12.349 11.566 -2.429 1.00 87.31 99 SER A O 1
ATOM 808 N N . PHE A 1 100 ? 11.300 9.824 -1.463 1.00 87.94 100 PHE A N 1
ATOM 809 C CA . PHE A 1 100 ? 10.458 10.639 -0.585 1.00 87.94 100 PHE A CA 1
ATOM 810 C C . PHE A 1 100 ? 11.277 11.490 0.389 1.00 87.94 100 PHE A C 1
ATOM 812 O O . PHE A 1 100 ? 12.034 10.954 1.213 1.00 87.94 100 PHE A O 1
ATOM 819 N N . ALA A 1 101 ? 11.038 12.799 0.353 1.00 92.94 101 ALA A N 1
ATOM 820 C CA . ALA A 1 101 ? 11.576 13.767 1.295 1.00 92.94 101 ALA A CA 1
ATOM 821 C C . ALA A 1 101 ? 10.848 13.707 2.648 1.00 92.94 101 ALA A C 1
ATOM 823 O O . ALA A 1 101 ? 9.778 13.112 2.793 1.00 92.94 101 ALA A O 1
ATOM 824 N N . THR A 1 102 ? 11.412 14.366 3.663 1.00 91.44 102 THR A N 1
ATOM 825 C CA . THR A 1 102 ? 10.815 14.442 5.009 1.00 91.44 102 THR A CA 1
ATOM 826 C C . THR A 1 102 ? 9.404 15.027 4.984 1.00 91.44 102 THR A C 1
ATOM 828 O O . THR A 1 102 ? 8.520 14.499 5.655 1.00 91.44 102 THR A O 1
ATOM 831 N N . ARG A 1 103 ? 9.169 16.061 4.164 1.00 92.81 103 ARG A N 1
ATOM 832 C CA . ARG A 1 103 ? 7.837 16.660 3.999 1.00 92.81 103 ARG A CA 1
ATOM 833 C C . ARG A 1 103 ? 6.826 15.662 3.432 1.00 92.81 103 ARG A C 1
ATOM 835 O O . ARG A 1 103 ? 5.728 15.571 3.958 1.00 92.81 103 ARG A O 1
ATOM 842 N N . ASP A 1 104 ? 7.210 14.863 2.434 1.00 92.12 104 ASP A N 1
ATOM 843 C CA . ASP A 1 104 ? 6.308 13.904 1.781 1.00 92.12 104 ASP A CA 1
ATOM 844 C C . ASP A 1 104 ? 5.884 12.824 2.783 1.00 92.12 104 ASP A C 1
ATOM 846 O O . ASP A 1 104 ? 4.721 12.439 2.873 1.00 92.12 104 ASP A O 1
ATOM 850 N N . ARG A 1 105 ? 6.837 12.396 3.618 1.00 90.62 105 ARG A N 1
ATOM 851 C CA . ARG A 1 105 ? 6.602 11.459 4.719 1.00 90.62 105 ARG A CA 1
ATOM 852 C C . ARG A 1 105 ? 5.665 12.042 5.777 1.00 90.62 105 ARG A C 1
ATOM 854 O O . ARG A 1 105 ? 4.811 11.319 6.280 1.00 90.62 105 ARG A O 1
ATOM 861 N N . GLN A 1 106 ? 5.824 13.318 6.121 1.00 91.38 106 GLN A N 1
ATOM 862 C CA . GLN A 1 106 ? 4.948 13.982 7.084 1.00 91.38 106 GLN A CA 1
ATOM 863 C C . GLN A 1 106 ? 3.533 14.154 6.520 1.00 91.38 106 GLN A C 1
ATOM 865 O O . GLN A 1 106 ? 2.570 13.816 7.198 1.00 91.38 106 GLN A O 1
ATOM 870 N N . HIS A 1 107 ? 3.412 14.588 5.264 1.00 93.31 107 HIS A N 1
ATOM 871 C CA . HIS A 1 107 ? 2.130 14.691 4.569 1.00 93.31 107 HIS A CA 1
ATOM 872 C C . HIS A 1 107 ? 1.402 13.349 4.507 1.00 93.31 107 HIS A C 1
ATOM 874 O O . HIS A 1 107 ? 0.199 13.302 4.757 1.00 93.31 107 HIS A O 1
ATOM 880 N N . PHE A 1 108 ? 2.123 12.261 4.223 1.00 91.62 108 PHE A N 1
ATOM 881 C CA . PHE A 1 108 ? 1.559 10.915 4.254 1.00 91.62 108 PHE A CA 1
ATOM 882 C C . PHE A 1 108 ? 0.977 10.572 5.631 1.00 91.62 108 PHE A C 1
ATOM 884 O O . PHE A 1 108 ? -0.177 10.163 5.707 1.00 91.62 108 PHE A O 1
ATOM 891 N N . LEU A 1 109 ? 1.741 10.776 6.711 1.00 89.94 109 LEU A N 1
ATOM 892 C CA . LEU A 1 109 ? 1.287 10.456 8.070 1.00 89.94 109 LEU A CA 1
ATOM 893 C C . LEU A 1 109 ? 0.056 11.272 8.468 1.00 89.94 109 LEU A C 1
ATOM 895 O O . LEU A 1 109 ? -0.937 10.695 8.887 1.00 89.94 109 LEU A O 1
ATOM 899 N N . THR A 1 110 ? 0.077 12.585 8.240 1.00 90.56 110 THR A N 1
ATOM 900 C CA . THR A 1 110 ? -1.069 13.454 8.541 1.00 90.56 110 THR A CA 1
ATOM 901 C C . THR A 1 110 ? -2.307 13.082 7.721 1.00 90.56 110 THR A C 1
ATOM 903 O O . THR A 1 110 ? -3.426 13.123 8.228 1.00 90.56 110 THR A O 1
ATOM 906 N N . SER A 1 111 ? -2.132 12.684 6.457 1.00 91.81 111 SER A N 1
ATOM 907 C CA . SER A 1 111 ? -3.249 12.225 5.619 1.00 91.81 111 SER A CA 1
ATOM 908 C C . SER A 1 111 ? -3.816 10.900 6.124 1.00 91.81 111 SER A C 1
ATOM 910 O O . SER A 1 111 ? -5.032 10.744 6.197 1.00 91.81 111 SER A O 1
ATOM 912 N N . LEU A 1 112 ? -2.942 9.968 6.511 1.00 89.44 112 LEU A N 1
ATOM 913 C CA . LEU A 1 112 ? -3.331 8.682 7.079 1.00 89.44 112 LEU A CA 1
ATOM 914 C C . LEU A 1 112 ? -4.099 8.864 8.394 1.00 89.44 112 LEU A C 1
ATOM 916 O O . LEU A 1 112 ? -5.190 8.324 8.535 1.00 89.44 112 LEU A O 1
ATOM 920 N N . GLU A 1 113 ? -3.578 9.669 9.319 1.00 86.75 113 GLU A N 1
ATOM 921 C CA . GLU A 1 113 ? -4.237 9.997 10.590 1.00 86.75 113 GLU A CA 1
ATOM 922 C C . GLU A 1 113 ? -5.623 10.604 10.365 1.00 86.75 113 GLU A C 1
ATOM 924 O O . GLU A 1 113 ? -6.591 10.188 10.998 1.00 86.75 113 GLU A O 1
ATOM 929 N N . LYS A 1 114 ? -5.751 11.537 9.412 1.00 88.19 114 LYS A N 1
ATOM 930 C CA . LYS A 1 114 ? -7.038 12.143 9.058 1.00 88.19 114 LYS A CA 1
ATOM 931 C C . LYS A 1 114 ? -8.028 11.109 8.522 1.00 88.19 114 LYS A C 1
ATOM 933 O O . LYS A 1 114 ? -9.173 11.090 8.967 1.00 88.19 114 LYS A O 1
ATOM 938 N N . ILE A 1 115 ? -7.599 10.240 7.604 1.00 88.19 115 ILE A N 1
ATOM 939 C CA . ILE A 1 115 ? -8.450 9.166 7.069 1.00 88.19 115 ILE A CA 1
ATOM 940 C C . ILE A 1 115 ? -8.917 8.262 8.210 1.00 88.19 115 ILE A C 1
ATOM 942 O O . ILE A 1 115 ? -10.112 8.029 8.342 1.00 88.19 115 ILE A O 1
ATOM 946 N N . LEU A 1 116 ? -7.999 7.813 9.069 1.00 84.81 116 LEU A N 1
ATOM 947 C CA . LEU A 1 116 ? -8.318 6.927 10.188 1.00 84.81 116 LEU A CA 1
ATOM 948 C C . LEU A 1 116 ? -9.193 7.605 11.251 1.00 84.81 116 LEU A C 1
ATOM 950 O O . LEU A 1 116 ? -10.037 6.943 11.849 1.00 84.81 116 LEU A O 1
ATOM 954 N N . SER A 1 117 ? -9.060 8.919 11.458 1.00 83.19 117 SER A N 1
ATOM 955 C CA . SER A 1 117 ? -9.910 9.661 12.397 1.00 83.19 117 SER A CA 1
ATOM 956 C C . SER A 1 117 ? -11.386 9.665 11.998 1.00 83.19 117 SER A C 1
ATOM 958 O O . SER A 1 117 ? -12.236 9.649 12.881 1.00 83.19 117 SER A O 1
ATOM 960 N N . ASN A 1 118 ? -11.703 9.581 10.701 1.00 80.75 118 ASN A N 1
ATOM 961 C CA . ASN A 1 118 ? -13.091 9.474 10.240 1.00 80.75 118 ASN A CA 1
ATOM 962 C C . ASN A 1 118 ? -13.745 8.150 10.666 1.00 80.75 118 ASN A C 1
ATOM 964 O O . ASN A 1 118 ? -14.965 8.065 10.733 1.00 80.75 118 ASN A O 1
ATOM 968 N N . TYR A 1 119 ? -12.939 7.130 10.965 1.00 72.94 119 TYR A N 1
ATOM 969 C CA . TYR A 1 119 ? -13.398 5.827 11.447 1.00 72.94 119 TYR A CA 1
ATOM 970 C C . TYR A 1 119 ? -13.295 5.697 12.976 1.00 72.94 119 TYR A C 1
ATOM 972 O O . TYR A 1 119 ? -13.741 4.704 13.553 1.00 72.94 119 TYR A O 1
ATOM 980 N N . LYS A 1 120 ? -12.727 6.699 13.662 1.00 63.97 120 LYS A N 1
ATOM 981 C CA . LYS A 1 120 ? -12.579 6.729 15.120 1.00 63.97 120 LYS A CA 1
ATOM 982 C C . LYS A 1 120 ? -13.903 7.189 15.746 1.00 63.97 120 LYS A C 1
ATOM 984 O O . LYS A 1 120 ? -14.133 8.381 15.898 1.00 63.97 120 LYS A O 1
ATOM 989 N N . GLY A 1 121 ? -14.770 6.232 16.089 1.00 54.69 121 GLY A N 1
ATOM 990 C CA . GLY A 1 121 ? -16.065 6.485 16.748 1.00 54.69 121 GLY A CA 1
ATOM 991 C C . GLY A 1 121 ? -17.296 5.842 16.093 1.00 54.69 121 GLY A C 1
ATOM 992 O O . GLY A 1 121 ? -18.408 6.179 16.478 1.00 54.69 121 GLY A O 1
ATOM 993 N N . ILE A 1 122 ? -17.123 4.942 15.116 1.00 50.47 122 ILE A N 1
ATOM 994 C CA . ILE A 1 122 ? -18.225 4.188 14.469 1.00 50.47 122 ILE A CA 1
ATOM 995 C C . ILE A 1 122 ? -18.457 2.816 15.157 1.00 50.47 122 ILE A C 1
ATOM 997 O O . ILE A 1 122 ? -19.100 1.929 14.606 1.00 50.47 122 ILE A O 1
ATOM 1001 N N . PHE A 1 123 ? -17.952 2.629 16.380 1.00 43.62 123 PHE A N 1
ATOM 1002 C CA . PHE A 1 123 ? -18.165 1.426 17.193 1.00 43.62 123 PHE A CA 1
ATOM 1003 C C . PHE A 1 123 ? -18.751 1.795 18.550 1.00 43.62 123 PHE A C 1
ATOM 1005 O O . PHE A 1 123 ? -18.246 2.780 19.139 1.00 43.62 123 PHE A O 1
#